Protein AF-A0AAW3D558-F1 (afdb_monomer_lite)

Secondary structure (DSSP, 8-state):
--------SPEEEETT-SGGG-EEEETTEEE-PPPP-EEEEESSHHHHHHHHHTTS-B----TTHHHHHT----PPTTEEEE-----------TT-S-HHHHHHHHHHHHHHHIIIII--

Structure (mmCIF, N/CA/C/O backbone):
data_AF-A0AAW3D558-F1
#
_entry.id   AF-A0AAW3D558-F1
#
loop_
_atom_site.group_PDB
_atom_site.id
_atom_site.type_symbol
_atom_site.label_atom_id
_atom_site.label_alt_id
_atom_site.label_comp_id
_atom_site.label_asym_id
_atom_site.label_entity_id
_atom_site.label_seq_id
_atom_site.pdbx_PDB_ins_code
_atom_site.Cartn_x
_atom_site.Cartn_y
_atom_site.Cartn_z
_atom_site.occupancy
_atom_site.B_iso_or_equiv
_atom_site.auth_seq_id
_atom_site.auth_comp_id
_atom_site.auth_asym_id
_atom_site.auth_atom_id
_atom_site.pdbx_PDB_model_num
ATOM 1 N N . MET A 1 1 ? 2.162 0.707 34.127 1.00 32.81 1 MET A N 1
ATOM 2 C CA . MET A 1 1 ? 0.718 0.644 33.817 1.00 32.81 1 MET A CA 1
ATOM 3 C C . MET A 1 1 ? 0.558 -0.142 32.530 1.00 32.81 1 MET A C 1
ATOM 5 O O . MET A 1 1 ? 1.233 0.170 31.560 1.00 32.81 1 MET A O 1
ATOM 9 N N . ASN A 1 2 ? -0.240 -1.208 32.574 1.00 36.69 2 ASN A N 1
ATOM 10 C CA . ASN A 1 2 ? -0.468 -2.141 31.472 1.00 36.69 2 ASN A CA 1
ATOM 11 C C . ASN A 1 2 ? -1.276 -1.471 30.357 1.00 36.69 2 ASN A C 1
ATOM 13 O O . ASN A 1 2 ? -2.394 -1.032 30.609 1.00 36.69 2 ASN A O 1
ATOM 17 N N . GLN A 1 3 ? -0.764 -1.466 29.129 1.00 35.38 3 GLN A N 1
ATOM 18 C CA . GLN A 1 3 ? -1.577 -1.212 27.939 1.00 35.38 3 GLN A CA 1
ATOM 19 C C . GLN A 1 3 ? -1.385 -2.354 26.946 1.00 35.38 3 GLN A C 1
ATOM 21 O O . GLN A 1 3 ? -0.677 -2.254 25.951 1.00 35.38 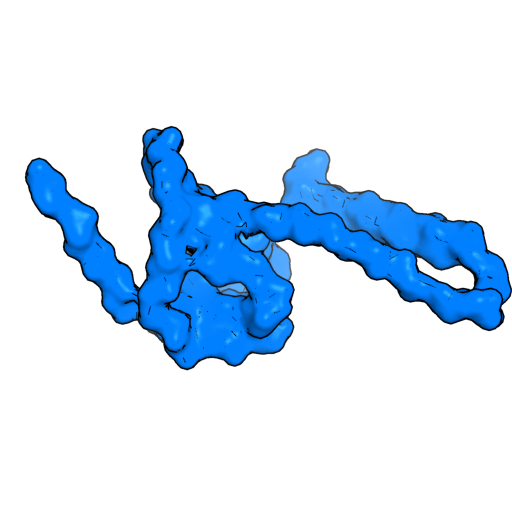3 GLN A O 1
ATOM 26 N N . THR A 1 4 ? -2.028 -3.482 27.235 1.00 38.25 4 THR A N 1
ATOM 27 C CA . THR A 1 4 ? -2.332 -4.480 26.210 1.00 38.25 4 THR A CA 1
ATOM 28 C C . THR A 1 4 ? -3.664 -4.074 25.590 1.00 38.25 4 THR A C 1
ATOM 30 O O . THR A 1 4 ? -4.723 -4.504 26.041 1.00 38.25 4 THR A O 1
ATOM 33 N N . ILE A 1 5 ? -3.626 -3.178 24.602 1.00 43.22 5 ILE A N 1
ATOM 34 C CA . ILE A 1 5 ? -4.810 -2.869 23.797 1.00 43.22 5 ILE A CA 1
ATOM 35 C C . ILE A 1 5 ? -5.017 -4.060 22.856 1.00 43.22 5 ILE A C 1
ATOM 37 O O . ILE A 1 5 ? -4.197 -4.345 21.983 1.00 43.22 5 ILE A O 1
ATOM 41 N N . TYR A 1 6 ? -6.082 -4.817 23.107 1.00 42.78 6 TYR A N 1
ATOM 42 C CA . TYR A 1 6 ? -6.503 -5.949 22.290 1.00 42.78 6 TYR A CA 1
ATOM 43 C C . TYR A 1 6 ? -6.988 -5.446 20.926 1.00 42.78 6 TYR A C 1
ATOM 45 O O . TYR A 1 6 ? -8.116 -4.974 20.796 1.00 42.78 6 TYR A O 1
ATOM 53 N N . TYR A 1 7 ? -6.168 -5.598 19.888 1.00 52.41 7 TYR A N 1
ATOM 54 C CA . TYR A 1 7 ? -6.622 -5.479 18.503 1.00 52.41 7 TYR A CA 1
ATOM 55 C C . TYR A 1 7 ? -7.425 -6.738 18.131 1.00 52.41 7 TYR A C 1
ATOM 57 O O . TYR A 1 7 ? -6.907 -7.692 17.555 1.00 52.41 7 TYR A O 1
ATOM 65 N N . ASN A 1 8 ? -8.702 -6.780 18.519 1.00 64.06 8 ASN A N 1
ATOM 66 C CA . ASN A 1 8 ? -9.628 -7.842 18.098 1.00 64.06 8 ASN A CA 1
ATOM 67 C C . ASN A 1 8 ? -10.243 -7.575 16.712 1.00 64.06 8 ASN A C 1
ATOM 69 O O . ASN A 1 8 ? -11.052 -8.365 16.228 1.00 64.06 8 ASN A O 1
ATOM 73 N N . VAL A 1 9 ? -9.868 -6.464 16.074 1.00 72.56 9 VAL A N 1
ATOM 74 C CA . VAL A 1 9 ? -10.259 -6.160 14.700 1.00 72.56 9 VAL A CA 1
ATOM 75 C C . VAL A 1 9 ? -9.441 -7.049 13.759 1.00 72.56 9 VAL A C 1
ATOM 77 O O . VAL A 1 9 ? -8.212 -7.048 13.857 1.00 72.56 9 VAL A O 1
ATOM 80 N N . PRO A 1 10 ? -10.082 -7.809 12.854 1.00 85.38 10 PRO A N 1
ATOM 81 C CA . PRO A 1 10 ? -9.366 -8.623 11.886 1.00 85.38 10 PRO A CA 1
ATOM 82 C C . PRO A 1 10 ? -8.471 -7.756 11.004 1.00 85.38 10 PRO A C 1
ATOM 84 O O . PRO A 1 10 ? -8.939 -6.757 10.457 1.00 85.38 10 PRO A O 1
ATOM 87 N N . PHE A 1 11 ? -7.212 -8.150 10.830 1.00 86.00 11 PHE A N 1
ATOM 88 C CA . PHE A 1 11 ? -6.313 -7.451 9.918 1.00 86.00 11 PHE A CA 1
ATOM 89 C C . PHE A 1 11 ? -6.389 -8.074 8.519 1.00 86.00 11 PHE A C 1
ATOM 91 O O . PHE A 1 11 ? -6.398 -9.304 8.366 1.00 86.00 11 PHE A O 1
ATOM 98 N N . ILE A 1 12 ? -6.493 -7.219 7.506 1.00 88.81 12 ILE A N 1
ATOM 99 C CA . ILE A 1 12 ? -6.578 -7.582 6.092 1.00 88.81 12 ILE A CA 1
ATOM 100 C C . ILE A 1 12 ? -5.250 -7.205 5.448 1.00 88.81 12 ILE A C 1
ATOM 102 O O . ILE A 1 12 ? -4.833 -6.050 5.519 1.00 88.81 12 ILE A O 1
ATOM 106 N N . ILE A 1 13 ? -4.603 -8.168 4.798 1.00 87.50 13 ILE A N 1
ATOM 107 C CA . ILE A 1 13 ? -3.291 -7.972 4.172 1.00 87.50 13 ILE A CA 1
ATOM 108 C C . ILE A 1 13 ? -3.310 -8.362 2.704 1.00 87.50 13 ILE A C 1
ATOM 110 O O . ILE A 1 13 ? -4.068 -9.242 2.288 1.00 87.50 13 ILE A O 1
ATOM 114 N N . ARG A 1 14 ? -2.431 -7.737 1.920 1.00 85.38 14 ARG A N 1
ATOM 115 C CA . ARG A 1 14 ? -2.180 -8.149 0.539 1.00 85.38 14 ARG A CA 1
ATOM 116 C C . ARG A 1 14 ? -1.118 -9.247 0.522 1.00 85.38 14 ARG A C 1
ATOM 118 O O . ARG A 1 14 ? -0.122 -9.156 1.241 1.00 85.38 14 ARG A O 1
ATOM 125 N N . ARG A 1 15 ? -1.318 -10.287 -0.284 1.00 82.44 15 ARG A N 1
ATOM 126 C CA . ARG A 1 15 ? -0.497 -11.508 -0.305 1.00 82.44 15 ARG A CA 1
ATOM 127 C C . ARG A 1 15 ? 1.002 -11.244 -0.469 1.00 82.44 15 ARG A C 1
ATOM 129 O O . ARG A 1 15 ? 1.804 -11.902 0.185 1.00 82.44 15 ARG A O 1
ATOM 136 N N . ASP A 1 16 ? 1.359 -10.294 -1.325 1.00 74.62 16 ASP A N 1
ATOM 137 C CA . ASP A 1 16 ? 2.728 -9.911 -1.695 1.00 74.62 16 ASP A CA 1
ATOM 138 C C . ASP A 1 16 ? 3.229 -8.642 -0.975 1.00 74.62 16 ASP A C 1
ATOM 140 O O . ASP A 1 16 ? 4.268 -8.086 -1.347 1.00 74.62 16 ASP A O 1
ATOM 144 N N . SER A 1 17 ? 2.486 -8.145 0.017 1.00 70.19 17 SER A N 1
ATOM 145 C CA . SER A 1 17 ? 2.878 -6.953 0.772 1.00 70.19 17 SER A CA 1
ATOM 146 C C . SER A 1 17 ? 3.885 -7.268 1.874 1.00 70.19 17 SER A C 1
ATOM 148 O O . SER A 1 17 ? 3.901 -8.357 2.452 1.00 70.19 17 SER A O 1
ATOM 150 N N . SER A 1 18 ? 4.704 -6.271 2.210 1.00 64.94 18 SER A N 1
ATOM 151 C CA . SER A 1 18 ? 5.544 -6.273 3.409 1.00 64.94 18 SER A CA 1
ATOM 152 C C . SER A 1 18 ? 4.763 -5.912 4.683 1.00 64.94 18 SER A C 1
ATOM 154 O O . SER A 1 18 ? 5.379 -5.734 5.734 1.00 64.94 18 SER A O 1
ATOM 156 N N . ASP A 1 19 ? 3.422 -5.892 4.624 1.00 65.12 19 ASP A N 1
ATOM 157 C CA . ASP A 1 19 ? 2.516 -5.539 5.729 1.00 65.12 19 ASP A CA 1
ATOM 158 C C . ASP A 1 19 ? 2.693 -6.466 6.954 1.00 65.12 19 ASP A C 1
ATOM 160 O O . ASP A 1 19 ? 2.243 -6.154 8.047 1.00 65.12 19 ASP A O 1
ATOM 164 N N . TYR A 1 20 ? 3.385 -7.602 6.829 1.00 63.97 20 TYR A N 1
ATOM 165 C CA . TYR A 1 20 ? 3.715 -8.480 7.961 1.00 63.97 20 TYR A CA 1
ATOM 166 C C . TYR A 1 20 ? 4.712 -7.865 8.959 1.00 63.97 20 TYR A C 1
ATOM 168 O O . TYR A 1 20 ? 4.721 -8.261 10.124 1.00 63.97 20 TYR A O 1
ATOM 176 N N . ASN A 1 21 ? 5.536 -6.912 8.513 1.00 63.75 21 ASN A N 1
ATOM 177 C CA . ASN A 1 21 ? 6.560 -6.236 9.313 1.00 63.75 21 ASN A CA 1
ATOM 178 C C . ASN A 1 21 ? 6.280 -4.730 9.361 1.00 63.75 21 ASN A C 1
ATOM 180 O O . ASN A 1 21 ? 7.101 -3.922 8.926 1.00 63.75 21 ASN A O 1
ATOM 184 N N . LEU A 1 22 ? 5.093 -4.355 9.839 1.00 68.31 22 LEU A N 1
ATOM 185 C CA . LEU A 1 22 ? 4.717 -2.950 9.951 1.00 68.31 22 LEU A CA 1
ATOM 186 C C . LEU A 1 22 ? 5.433 -2.294 11.127 1.00 68.31 22 LEU A C 1
ATOM 188 O O . LEU A 1 22 ? 5.290 -2.699 12.282 1.00 68.31 22 LEU A O 1
ATOM 192 N N . THR A 1 23 ? 6.144 -1.222 10.813 1.00 70.62 23 THR A N 1
ATOM 193 C CA . THR A 1 23 ? 6.464 -0.183 11.780 1.00 70.62 23 THR A CA 1
ATOM 194 C C . THR A 1 23 ? 5.264 0.746 11.860 1.00 70.62 23 THR A C 1
ATOM 196 O O . THR A 1 23 ? 4.920 1.375 10.866 1.00 70.62 23 THR A O 1
ATOM 199 N N . ILE A 1 24 ? 4.636 0.833 13.024 1.00 75.25 24 ILE A N 1
ATOM 200 C CA . ILE A 1 24 ? 3.528 1.731 13.337 1.00 75.25 24 ILE A CA 1
ATOM 201 C C . ILE A 1 24 ? 4.066 2.871 14.200 1.00 75.25 24 ILE A C 1
ATOM 203 O O . ILE A 1 24 ? 4.579 2.636 15.290 1.00 75.25 24 ILE A O 1
ATOM 207 N N . ASN A 1 25 ? 3.924 4.104 13.737 1.00 75.38 25 ASN A N 1
ATOM 208 C CA . ASN A 1 25 ? 4.213 5.300 14.514 1.00 75.38 25 ASN A CA 1
ATOM 209 C C . ASN A 1 25 ? 2.902 5.821 15.110 1.00 75.38 25 ASN A C 1
ATOM 211 O O . ASN A 1 25 ? 1.966 6.079 14.358 1.00 75.38 25 ASN A O 1
ATOM 215 N N . ILE A 1 26 ? 2.840 5.976 16.434 1.00 77.56 26 ILE A N 1
ATOM 216 C CA . ILE A 1 26 ? 1.702 6.555 17.165 1.00 77.56 26 ILE A CA 1
ATOM 217 C C . ILE A 1 26 ? 2.208 7.775 17.930 1.00 77.56 26 ILE A C 1
ATOM 219 O O . ILE A 1 26 ? 3.030 7.629 18.837 1.00 77.56 26 ILE A O 1
ATOM 223 N N . ASP A 1 27 ? 1.756 8.973 17.558 1.00 76.31 27 ASP A N 1
ATOM 224 C CA . ASP A 1 27 ? 2.132 10.239 18.215 1.00 76.31 27 ASP A CA 1
ATOM 225 C C . ASP A 1 27 ? 3.658 10.416 18.385 1.00 76.31 27 ASP A C 1
ATOM 227 O O . ASP A 1 27 ? 4.155 10.872 19.415 1.00 76.31 27 ASP A O 1
ATOM 231 N N . GLY A 1 28 ? 4.425 9.995 17.374 1.00 73.31 28 GLY A N 1
ATOM 232 C CA . GLY A 1 28 ? 5.892 10.051 17.370 1.00 73.31 28 GLY A CA 1
ATOM 233 C C . GLY A 1 28 ? 6.599 8.882 18.069 1.00 73.31 28 GLY A C 1
ATOM 234 O O . GLY A 1 28 ? 7.825 8.816 18.033 1.00 73.31 28 GLY A O 1
ATOM 235 N N . ASN A 1 29 ? 5.863 7.937 18.660 1.00 75.69 29 ASN A N 1
ATOM 236 C CA . ASN A 1 29 ? 6.422 6.710 19.227 1.00 75.69 29 ASN A CA 1
ATOM 237 C C . ASN A 1 29 ? 6.354 5.564 18.220 1.00 75.69 29 ASN A C 1
ATOM 239 O O . ASN A 1 29 ? 5.282 5.221 17.723 1.00 75.69 29 ASN A O 1
ATOM 243 N N . GLN A 1 30 ? 7.498 4.937 17.962 1.00 77.06 30 GLN A N 1
ATOM 244 C CA . GLN A 1 30 ? 7.611 3.828 17.024 1.00 77.06 30 GLN A CA 1
ATOM 245 C C . GLN A 1 30 ? 7.314 2.490 17.713 1.00 77.06 30 GLN A C 1
ATOM 247 O O . GLN A 1 30 ? 7.885 2.162 18.754 1.00 77.06 30 GLN A O 1
ATOM 252 N N . LEU A 1 31 ? 6.443 1.691 17.103 1.00 75.06 31 LEU A N 1
ATOM 253 C CA . LEU A 1 31 ? 6.075 0.349 17.532 1.00 75.06 31 LEU A CA 1
ATOM 254 C C . LEU A 1 31 ? 6.162 -0.603 16.341 1.00 75.06 31 LEU A C 1
ATOM 256 O O . LEU A 1 31 ? 5.602 -0.340 15.288 1.00 75.06 31 LEU A O 1
ATOM 260 N N . THR A 1 32 ? 6.785 -1.762 16.515 1.00 68.94 32 THR A N 1
ATOM 261 C CA . THR A 1 32 ? 6.783 -2.845 15.514 1.00 68.94 32 THR A CA 1
ATOM 262 C C . THR A 1 32 ? 6.043 -4.060 16.067 1.00 68.94 32 THR A C 1
ATOM 264 O O . THR A 1 32 ? 6.677 -5.056 16.435 1.00 68.94 32 THR A O 1
ATOM 267 N N . PRO A 1 33 ? 4.709 -3.988 16.238 1.00 66.69 33 PRO A N 1
ATOM 268 C CA . PRO A 1 33 ? 3.957 -5.117 16.753 1.00 66.69 33 PRO A CA 1
ATOM 269 C C . PRO A 1 33 ? 3.900 -6.228 15.704 1.00 66.69 33 PRO A C 1
ATOM 271 O O . PRO A 1 33 ? 3.664 -5.983 14.524 1.00 66.69 33 PRO A O 1
ATOM 274 N N . SER A 1 34 ? 4.032 -7.481 16.138 1.00 65.81 34 SER A N 1
ATOM 275 C CA . SER A 1 34 ? 3.633 -8.605 15.292 1.00 65.81 34 SER A CA 1
ATOM 276 C C . SER A 1 34 ? 2.130 -8.503 15.036 1.00 65.81 34 SER A C 1
ATOM 278 O O . SER A 1 34 ? 1.353 -8.489 15.997 1.00 65.81 34 SER A O 1
ATOM 280 N N . LEU A 1 35 ? 1.713 -8.434 13.768 1.00 67.31 35 LEU A N 1
ATOM 281 C CA . LEU A 1 35 ? 0.295 -8.463 13.416 1.00 67.31 35 LEU A CA 1
ATOM 282 C C . LEU A 1 35 ? -0.343 -9.743 13.966 1.00 67.31 35 LEU A C 1
ATOM 284 O O . LEU A 1 35 ? 0.004 -10.858 13.574 1.00 67.31 35 LEU A O 1
ATOM 288 N N . LYS A 1 36 ? -1.291 -9.579 14.887 1.00 64.75 36 LYS A N 1
ATOM 289 C CA . LYS A 1 36 ? -2.137 -10.661 15.398 1.00 64.75 36 LYS A CA 1
ATOM 290 C C . LYS A 1 36 ? -3.484 -10.595 14.669 1.00 64.75 36 LYS A C 1
ATOM 292 O O . LYS A 1 36 ? -3.927 -9.516 14.299 1.00 64.75 36 LYS A O 1
ATOM 297 N N . HIS A 1 37 ? -4.128 -11.745 14.464 1.00 75.88 37 HIS A N 1
ATOM 298 C CA . HIS A 1 37 ? -5.479 -11.855 13.880 1.00 75.88 37 HIS A CA 1
ATOM 299 C C . HIS A 1 37 ? -5.613 -11.459 12.393 1.00 75.88 37 HIS A C 1
ATOM 301 O O . HIS A 1 37 ? -6.573 -10.795 11.996 1.00 75.88 37 HIS A O 1
ATOM 307 N N . ILE A 1 38 ? -4.693 -11.929 11.544 1.00 81.69 38 ILE A N 1
ATOM 308 C CA . ILE A 1 38 ? -4.870 -11.887 10.083 1.00 81.69 38 ILE A CA 1
ATOM 309 C C . ILE A 1 38 ? -6.034 -12.814 9.704 1.00 81.69 38 ILE A C 1
ATOM 311 O O . ILE A 1 38 ? -5.957 -14.023 9.924 1.00 81.69 38 ILE A O 1
ATOM 315 N N . ARG A 1 39 ? -7.112 -12.258 9.139 1.00 83.00 39 ARG A N 1
ATOM 316 C CA . ARG A 1 39 ? -8.315 -13.028 8.749 1.00 83.00 39 ARG A CA 1
ATOM 317 C C . ARG A 1 39 ? -8.509 -13.121 7.244 1.00 83.00 39 ARG A C 1
ATOM 319 O O . ARG A 1 39 ? -9.075 -14.099 6.766 1.00 83.00 39 ARG A O 1
ATOM 326 N N . TYR A 1 40 ? -8.049 -12.112 6.513 1.00 84.50 40 TYR A N 1
ATOM 327 C CA . TYR A 1 40 ? -8.210 -12.031 5.069 1.00 84.50 40 TYR A CA 1
ATOM 328 C C . TYR A 1 40 ? -6.860 -11.726 4.424 1.00 84.50 40 TYR A C 1
ATOM 330 O O . TYR A 1 40 ? -6.188 -10.763 4.793 1.00 84.50 40 TYR A O 1
ATOM 338 N N . ILE A 1 41 ? -6.491 -12.558 3.453 1.00 87.94 41 ILE A N 1
ATOM 339 C CA . ILE A 1 41 ? -5.342 -12.355 2.573 1.00 87.94 41 ILE A CA 1
ATOM 340 C C . ILE A 1 41 ? -5.918 -12.138 1.176 1.00 87.94 41 ILE A C 1
ATOM 342 O O . ILE A 1 41 ? -6.637 -13.001 0.674 1.00 87.94 41 ILE A O 1
ATOM 346 N N . VAL A 1 42 ? -5.650 -10.979 0.583 1.00 88.56 42 VAL A N 1
ATOM 347 C CA . VAL A 1 42 ? -6.180 -10.583 -0.731 1.00 88.56 42 VAL A CA 1
ATOM 348 C C . VAL A 1 42 ? -5.065 -10.424 -1.760 1.00 88.56 42 VAL A C 1
ATOM 350 O O . VAL A 1 42 ? -3.901 -10.255 -1.403 1.00 88.56 42 VAL A O 1
ATOM 353 N N . GLU A 1 43 ? -5.418 -10.466 -3.043 1.00 86.44 43 GLU A N 1
ATOM 354 C CA . GLU A 1 43 ? -4.450 -10.341 -4.143 1.00 86.44 43 GLU A CA 1
ATOM 355 C C . GLU A 1 43 ? -4.080 -8.880 -4.452 1.00 86.44 43 GLU A C 1
ATOM 357 O O . GLU A 1 43 ? -2.968 -8.613 -4.896 1.00 86.44 43 GLU A O 1
ATOM 362 N N . ASP A 1 44 ? -4.975 -7.921 -4.189 1.00 84.75 44 ASP A N 1
ATOM 363 C CA . ASP A 1 44 ? -4.758 -6.505 -4.505 1.00 84.75 44 ASP A CA 1
ATOM 364 C C . ASP A 1 44 ? -5.347 -5.545 -3.452 1.00 84.75 44 ASP A C 1
ATOM 366 O O . ASP A 1 44 ? -6.196 -5.910 -2.629 1.00 84.75 44 ASP A O 1
ATOM 370 N N . ASP A 1 45 ? -4.883 -4.290 -3.478 1.00 82.12 45 ASP A N 1
ATOM 371 C CA . ASP A 1 45 ? -5.313 -3.252 -2.533 1.00 82.12 45 ASP A CA 1
ATOM 372 C C . ASP A 1 45 ? -6.751 -2.766 -2.778 1.00 82.12 45 ASP A C 1
ATOM 374 O O . ASP A 1 45 ? -7.380 -2.249 -1.856 1.00 82.12 45 ASP A O 1
ATOM 378 N N . ILE A 1 46 ? -7.318 -2.981 -3.972 1.00 85.50 46 ILE A N 1
ATOM 379 C CA . ILE A 1 46 ? -8.709 -2.612 -4.280 1.00 85.50 46 ILE A CA 1
ATOM 380 C C . ILE A 1 46 ? -9.662 -3.507 -3.485 1.00 85.50 46 ILE A C 1
ATOM 382 O O . ILE A 1 46 ? -10.592 -3.023 -2.834 1.00 85.50 46 ILE A O 1
ATOM 386 N N . HIS A 1 47 ? -9.431 -4.819 -3.502 1.00 88.44 47 HIS A N 1
ATOM 387 C CA . HIS A 1 47 ? -10.185 -5.771 -2.694 1.00 88.44 47 HIS A CA 1
ATOM 388 C C . HIS A 1 47 ? -9.958 -5.530 -1.202 1.00 88.44 47 HIS A C 1
ATOM 390 O O . HIS A 1 47 ? -10.926 -5.564 -0.439 1.00 88.44 47 HIS A O 1
ATOM 396 N N . LYS A 1 48 ? -8.719 -5.220 -0.790 1.00 89.31 48 LYS A N 1
ATOM 397 C CA . LYS A 1 48 ? -8.404 -4.840 0.597 1.00 89.31 48 LYS A CA 1
ATOM 398 C C . LYS A 1 48 ? -9.275 -3.669 1.052 1.00 89.31 48 LYS A C 1
ATOM 400 O O . LYS A 1 48 ? -9.989 -3.784 2.046 1.00 89.31 48 LYS A O 1
ATOM 405 N N . ALA A 1 49 ? -9.277 -2.582 0.285 1.00 87.81 49 ALA A N 1
ATOM 406 C CA . ALA A 1 49 ? -9.989 -1.359 0.626 1.00 87.81 49 ALA A CA 1
ATOM 407 C C . ALA A 1 49 ? -11.518 -1.551 0.650 1.00 87.81 49 ALA A C 1
ATOM 409 O O . ALA A 1 49 ? -12.174 -1.084 1.576 1.00 87.81 49 ALA A O 1
ATOM 410 N N . LYS A 1 50 ? -12.088 -2.337 -0.276 1.00 88.62 50 LYS A N 1
ATOM 411 C CA . LYS A 1 50 ? -13.522 -2.698 -0.262 1.00 88.62 50 LYS A CA 1
ATOM 412 C C . LYS A 1 50 ? -13.938 -3.509 0.968 1.00 88.62 50 LYS A C 1
ATOM 414 O O . LYS A 1 50 ? -15.068 -3.386 1.434 1.00 88.62 50 LYS A O 1
ATOM 419 N N . LEU A 1 51 ? -13.072 -4.390 1.474 1.00 89.75 51 LEU A N 1
ATOM 420 C CA . LEU A 1 51 ? -13.353 -5.149 2.698 1.00 89.75 51 LEU A CA 1
ATOM 421 C C . LEU A 1 51 ? -13.299 -4.244 3.938 1.00 89.75 51 LEU A C 1
ATOM 423 O O . LEU A 1 51 ? -14.141 -4.390 4.825 1.00 89.75 51 LEU A O 1
ATOM 427 N N . ILE A 1 52 ? -12.354 -3.298 3.973 1.00 89.88 52 ILE A N 1
ATOM 428 C CA . ILE A 1 52 ? -12.244 -2.280 5.031 1.00 89.88 52 ILE A CA 1
ATOM 429 C C . ILE A 1 52 ? -13.483 -1.375 5.034 1.00 89.88 52 ILE A C 1
ATOM 431 O O . ILE A 1 52 ? -14.106 -1.208 6.077 1.00 89.88 52 ILE A O 1
ATOM 435 N N . GLU A 1 53 ? -13.901 -0.867 3.871 1.00 88.56 53 GLU A N 1
ATOM 436 C CA . GLU A 1 53 ? -15.102 -0.029 3.724 1.00 88.56 53 GLU A CA 1
ATOM 437 C C . GLU A 1 53 ? -16.376 -0.738 4.220 1.00 88.56 53 GLU A C 1
ATOM 439 O O . GLU A 1 53 ? -17.252 -0.124 4.824 1.00 88.56 53 GLU A O 1
ATOM 444 N N . LYS A 1 54 ? -16.461 -2.062 4.041 1.00 90.12 54 LYS A N 1
ATOM 445 C CA . LYS A 1 54 ? -17.561 -2.897 4.557 1.00 90.12 54 LYS A CA 1
ATOM 446 C C . LYS A 1 54 ? -17.467 -3.208 6.057 1.00 90.12 54 LYS A C 1
ATOM 448 O O . LYS A 1 54 ? -18.287 -3.974 6.561 1.00 90.12 54 LYS A O 1
ATOM 453 N N . GLY A 1 55 ? -16.467 -2.683 6.764 1.00 87.69 55 GLY A N 1
ATOM 454 C CA . GLY A 1 55 ? -16.257 -2.918 8.194 1.00 87.69 55 GLY A CA 1
ATOM 455 C C . GLY A 1 55 ? -15.794 -4.337 8.540 1.00 87.69 55 GLY A C 1
ATOM 456 O O . GLY A 1 55 ? -15.963 -4.778 9.675 1.00 87.69 55 GLY A O 1
ATOM 457 N N . LEU A 1 56 ? -15.230 -5.085 7.582 1.00 88.75 56 LEU A N 1
ATOM 458 C CA . LEU A 1 56 ? -14.818 -6.481 7.798 1.00 88.75 56 LEU A CA 1
ATOM 459 C C . LEU A 1 56 ? -13.430 -6.621 8.441 1.00 88.75 56 LEU A C 1
ATOM 461 O O . LEU A 1 56 ? -13.040 -7.731 8.818 1.00 88.75 56 LEU A O 1
ATOM 465 N N . GLY A 1 57 ? -12.693 -5.520 8.577 1.00 87.69 57 GLY A N 1
ATOM 466 C CA . GLY A 1 57 ? -11.379 -5.483 9.200 1.00 87.69 57 GLY A CA 1
ATOM 467 C C . GLY A 1 57 ? -10.684 -4.135 9.027 1.00 87.69 57 GLY A C 1
ATOM 468 O O . GLY A 1 57 ? -11.252 -3.201 8.466 1.00 87.69 57 GLY A O 1
ATOM 469 N N . ALA A 1 58 ? -9.444 -4.066 9.498 1.00 87.00 58 ALA A N 1
ATOM 470 C CA . ALA A 1 58 ? -8.532 -2.946 9.291 1.00 87.00 58 ALA A CA 1
ATOM 471 C C . ALA A 1 58 ? -7.349 -3.385 8.418 1.00 87.00 58 ALA A C 1
ATOM 473 O O . ALA A 1 58 ? -7.061 -4.576 8.299 1.00 87.00 58 ALA A O 1
ATOM 474 N N . GLY A 1 59 ? -6.651 -2.431 7.815 1.00 85.38 59 GLY A N 1
ATOM 475 C CA . GLY A 1 59 ? -5.457 -2.698 7.023 1.00 85.38 59 GLY A CA 1
ATOM 476 C C . GLY A 1 59 ? -4.727 -1.408 6.683 1.00 85.38 59 GLY A C 1
ATOM 477 O O . GLY A 1 59 ? -5.285 -0.321 6.815 1.00 85.38 59 GLY A O 1
ATOM 478 N N . CYS A 1 60 ? -3.482 -1.534 6.239 1.00 83.06 60 CYS A N 1
ATOM 479 C CA . CYS A 1 60 ? -2.690 -0.402 5.771 1.00 83.06 60 CYS A CA 1
ATOM 480 C C . CYS A 1 60 ? -2.894 -0.205 4.271 1.00 83.06 60 CYS A C 1
ATOM 482 O O . CYS A 1 60 ? -2.876 -1.169 3.508 1.00 83.06 60 CYS A O 1
ATOM 484 N N . LEU A 1 61 ? -3.059 1.036 3.832 1.00 79.88 61 LEU A N 1
ATOM 485 C CA . LEU A 1 61 ? -3.036 1.411 2.421 1.00 79.88 61 LEU A CA 1
ATOM 486 C C . LEU A 1 61 ? -1.902 2.410 2.203 1.00 79.88 61 LEU A C 1
ATOM 488 O O . LEU A 1 61 ? -1.460 3.074 3.139 1.00 79.88 61 LEU A O 1
ATOM 492 N N . VAL A 1 62 ? -1.422 2.505 0.965 1.00 73.81 62 VAL A N 1
ATOM 493 C CA . VAL A 1 62 ? -0.483 3.567 0.585 1.00 73.81 62 VAL A CA 1
ATOM 494 C C . VAL A 1 62 ? -1.183 4.914 0.787 1.00 73.81 62 VAL A C 1
ATOM 496 O O . VAL A 1 62 ? -2.367 5.033 0.491 1.00 73.81 62 VAL A O 1
ATOM 499 N N . ASN A 1 63 ? -0.479 5.931 1.288 1.00 66.25 63 ASN A N 1
ATOM 500 C CA . ASN A 1 63 ? -1.076 7.256 1.492 1.00 66.25 63 ASN A CA 1
ATOM 501 C C . ASN A 1 63 ? -1.808 7.753 0.231 1.00 66.25 63 ASN A C 1
ATOM 503 O O . ASN A 1 63 ? -1.297 7.590 -0.879 1.00 66.25 63 ASN A O 1
ATOM 507 N N . LYS A 1 64 ? -2.965 8.404 0.423 1.00 64.06 64 LYS A N 1
ATOM 508 C CA . LYS A 1 64 ? -3.833 8.968 -0.627 1.00 64.06 64 LYS A CA 1
ATOM 509 C C . LYS A 1 64 ? -4.564 7.937 -1.502 1.00 64.06 64 LYS A C 1
ATOM 511 O O . LYS A 1 64 ? -5.231 8.333 -2.460 1.00 64.06 64 LYS A O 1
ATOM 516 N N . TYR A 1 65 ? -4.497 6.636 -1.199 1.00 68.19 65 TYR A N 1
ATOM 517 C CA . TYR A 1 65 ? -5.251 5.609 -1.941 1.00 68.19 65 TYR A CA 1
ATOM 518 C C . TYR A 1 65 ? -6.772 5.783 -1.846 1.00 68.19 65 TYR A C 1
ATOM 520 O O . TYR A 1 65 ? -7.496 5.425 -2.774 1.00 68.19 65 TYR A O 1
ATOM 528 N N . GLU A 1 66 ? -7.258 6.347 -0.743 1.00 62.09 66 GLU A N 1
ATOM 529 C CA . GLU A 1 66 ? -8.662 6.675 -0.503 1.00 62.09 66 GLU A CA 1
ATOM 530 C C . GLU A 1 66 ? -9.234 7.589 -1.597 1.00 62.09 66 GLU A C 1
ATOM 532 O O . GLU A 1 66 ? -10.351 7.370 -2.070 1.00 62.09 66 GLU A O 1
ATOM 537 N N . HIS A 1 67 ? -8.431 8.540 -2.086 1.00 61.94 67 HIS A N 1
ATOM 538 C CA . HIS A 1 67 ? -8.815 9.460 -3.156 1.00 61.94 67 HIS A CA 1
ATOM 539 C C . HIS A 1 67 ? -8.840 8.789 -4.531 1.00 61.94 67 HIS A C 1
ATOM 541 O O . HIS A 1 67 ? -9.652 9.151 -5.378 1.00 61.94 67 HIS A O 1
ATOM 547 N N . ILE A 1 68 ? -7.973 7.797 -4.752 1.00 63.94 68 ILE A N 1
ATOM 548 C CA . ILE A 1 68 ? -7.877 7.074 -6.028 1.00 63.94 68 ILE A CA 1
ATOM 549 C C . ILE A 1 68 ? -9.092 6.161 -6.223 1.00 63.94 68 ILE A C 1
ATOM 551 O O . ILE A 1 68 ? -9.585 6.008 -7.339 1.00 63.94 68 ILE A O 1
ATOM 555 N N . LEU A 1 69 ? -9.585 5.554 -5.143 1.00 68.06 69 LEU A N 1
ATOM 556 C CA . LEU A 1 69 ? -10.665 4.568 -5.204 1.00 68.06 69 LEU A CA 1
ATOM 557 C C . LEU A 1 69 ? -12.052 5.141 -4.873 1.00 68.06 69 LEU A C 1
ATOM 559 O O . LEU A 1 69 ? -13.039 4.422 -5.023 1.00 68.06 69 LEU A O 1
ATOM 563 N N . ASN A 1 70 ? -12.131 6.416 -4.473 1.00 72.50 70 ASN A N 1
ATOM 564 C CA . ASN A 1 70 ? -13.368 7.116 -4.110 1.00 72.50 70 ASN A CA 1
ATOM 565 C C . ASN A 1 70 ? -14.181 6.361 -3.035 1.00 72.50 70 ASN A C 1
ATOM 567 O O . ASN A 1 70 ? -15.398 6.210 -3.146 1.00 72.50 70 ASN A O 1
ATOM 571 N N . LEU A 1 71 ? -13.476 5.827 -2.033 1.00 73.75 71 LEU A N 1
ATOM 572 C CA . LEU A 1 71 ? -14.033 4.977 -0.977 1.00 73.75 71 LEU A CA 1
ATOM 573 C C . LEU A 1 71 ? -14.327 5.788 0.284 1.00 73.75 71 LEU A C 1
ATOM 575 O O . LEU A 1 71 ? -13.590 6.713 0.623 1.00 73.75 71 LEU A O 1
ATOM 579 N N . ASN A 1 72 ? -15.356 5.389 1.030 1.00 81.50 72 ASN A N 1
ATOM 580 C CA . ASN A 1 72 ? -15.706 6.010 2.307 1.00 81.50 72 ASN A CA 1
ATOM 581 C C . ASN A 1 72 ? -14.907 5.391 3.469 1.00 81.50 72 ASN A C 1
ATOM 583 O O . ASN A 1 72 ? -15.462 4.749 4.363 1.00 81.50 72 ASN A O 1
ATOM 587 N N . ILE A 1 73 ? -13.585 5.551 3.427 1.00 79.56 73 ILE A N 1
ATOM 588 C CA . ILE A 1 73 ? -12.654 5.100 4.467 1.00 79.56 73 ILE A CA 1
ATOM 589 C C . ILE A 1 73 ? -11.905 6.304 5.037 1.00 79.56 73 ILE A C 1
ATOM 591 O O . ILE A 1 73 ? -11.557 7.226 4.304 1.00 79.56 73 ILE A O 1
ATOM 595 N N . LEU A 1 74 ? -11.667 6.301 6.348 1.00 80.25 74 LEU A N 1
ATOM 596 C CA . LEU A 1 74 ? -10.986 7.394 7.040 1.00 80.25 74 LEU A CA 1
ATOM 597 C C . LEU A 1 74 ? -9.633 6.914 7.583 1.00 80.25 74 LEU A C 1
ATOM 599 O O . LEU A 1 74 ? -9.586 5.846 8.203 1.00 80.25 74 LEU A O 1
ATOM 603 N N . PRO A 1 75 ? -8.542 7.676 7.379 1.00 78.44 75 PRO A N 1
ATOM 604 C CA . PRO A 1 75 ? -7.281 7.399 8.051 1.00 78.44 75 PRO A CA 1
ATOM 605 C C . PRO A 1 75 ? -7.431 7.615 9.562 1.00 78.44 75 PRO A C 1
ATOM 607 O O . PRO A 1 75 ? -8.214 8.455 10.008 1.00 78.44 75 PRO A O 1
ATOM 610 N N . ILE A 1 76 ? -6.668 6.865 10.358 1.00 79.44 76 ILE A N 1
ATOM 611 C CA . ILE A 1 76 ? -6.609 7.087 11.806 1.00 79.44 76 ILE A CA 1
ATOM 612 C C . ILE A 1 76 ? -5.582 8.189 12.073 1.00 79.44 76 ILE A C 1
ATOM 614 O O . ILE A 1 76 ? -4.398 8.020 11.779 1.00 79.44 76 ILE A O 1
ATOM 618 N N . GLU A 1 77 ? -6.033 9.317 12.621 1.00 76.06 77 GLU A N 1
ATOM 619 C CA . GLU A 1 77 ? -5.155 10.436 12.975 1.00 76.06 77 GLU A CA 1
ATOM 620 C C . GLU A 1 77 ? -4.061 10.006 13.964 1.00 76.06 77 GLU A C 1
ATOM 622 O O . GLU A 1 77 ? -4.291 9.193 14.858 1.00 76.06 77 GLU A O 1
ATOM 627 N N . GLY A 1 78 ? -2.851 10.543 13.784 1.00 68.19 78 GLY A N 1
ATOM 628 C CA . GLY A 1 78 ? -1.701 10.247 14.647 1.00 68.19 78 GLY A CA 1
ATOM 629 C C . GLY A 1 78 ? -1.061 8.872 14.428 1.00 68.19 78 GLY A C 1
ATOM 630 O O . GLY A 1 78 ? -0.006 8.615 15.010 1.00 68.19 78 GLY A O 1
ATOM 631 N N . ILE A 1 79 ? -1.638 8.016 13.570 1.00 75.12 79 ILE A N 1
ATOM 632 C CA . ILE A 1 79 ? -1.103 6.692 13.239 1.00 75.12 79 ILE A CA 1
ATOM 633 C C . ILE A 1 79 ? -0.590 6.669 11.800 1.00 75.12 79 ILE A C 1
ATOM 635 O O . ILE A 1 79 ? -1.354 6.806 10.847 1.00 75.12 79 ILE A O 1
ATOM 639 N N . THR A 1 80 ? 0.708 6.433 11.629 1.00 73.75 80 THR A N 1
ATOM 640 C CA . THR A 1 80 ? 1.309 6.177 10.311 1.00 73.75 80 THR A CA 1
ATOM 641 C C . THR A 1 80 ? 2.050 4.854 10.316 1.00 73.75 80 THR A C 1
ATOM 643 O O . THR A 1 80 ? 2.454 4.363 11.369 1.00 73.75 80 THR A O 1
ATOM 646 N N . THR A 1 81 ? 2.219 4.250 9.141 1.00 68.12 81 THR A N 1
ATOM 647 C CA . THR A 1 81 ? 3.008 3.025 9.020 1.00 68.12 81 THR A CA 1
ATOM 648 C C . THR A 1 81 ? 4.079 3.148 7.958 1.00 68.12 81 THR A C 1
ATOM 650 O O . THR A 1 81 ? 3.793 3.573 6.840 1.00 68.12 81 THR A O 1
ATOM 653 N N . GLU A 1 82 ? 5.291 2.716 8.283 1.00 65.88 82 GLU A N 1
ATOM 654 C CA . GLU A 1 82 ? 6.371 2.569 7.314 1.00 65.88 82 GLU A CA 1
ATOM 655 C C . GLU A 1 82 ? 6.410 1.118 6.841 1.00 65.88 82 GLU A C 1
ATOM 657 O O . GLU A 1 82 ? 6.707 0.196 7.605 1.00 65.88 82 GLU A O 1
ATOM 662 N N . THR A 1 83 ? 6.107 0.901 5.565 1.00 59.56 83 THR A N 1
ATOM 663 C CA . THR A 1 83 ? 6.425 -0.360 4.896 1.00 59.56 83 THR A CA 1
ATOM 664 C C . THR A 1 83 ? 7.876 -0.320 4.444 1.00 59.56 83 THR A C 1
ATOM 666 O O . THR A 1 83 ? 8.271 0.596 3.721 1.00 59.56 83 THR A O 1
ATOM 669 N N . LEU A 1 84 ? 8.662 -1.333 4.814 1.00 55.22 84 LEU A N 1
ATOM 670 C CA . LEU A 1 84 ? 9.997 -1.529 4.252 1.00 55.22 84 LEU A CA 1
ATOM 671 C C . LEU A 1 84 ? 9.880 -1.620 2.726 1.00 55.22 84 LEU A C 1
ATOM 673 O O . LEU A 1 84 ? 9.266 -2.554 2.196 1.00 55.22 84 LEU A O 1
ATOM 677 N N . VAL A 1 85 ? 10.469 -0.646 2.029 1.00 55.97 85 VAL A N 1
ATOM 678 C CA . VAL A 1 85 ? 10.656 -0.707 0.580 1.00 55.97 85 VAL A CA 1
ATOM 679 C C . VAL A 1 85 ? 11.684 -1.803 0.331 1.00 55.97 85 VAL A C 1
ATOM 681 O O . VAL A 1 85 ? 12.880 -1.610 0.532 1.00 55.97 85 VAL A O 1
ATOM 684 N N . GLN A 1 86 ? 11.216 -2.991 -0.042 1.00 53.12 86 GLN A N 1
ATOM 685 C CA . GLN A 1 86 ? 12.115 -4.041 -0.499 1.00 53.12 86 GLN A CA 1
ATOM 686 C C . GLN A 1 86 ? 12.696 -3.618 -1.846 1.00 53.12 86 GLN A C 1
ATOM 688 O O . GLN A 1 86 ? 11.949 -3.309 -2.776 1.00 53.12 86 GLN A O 1
ATOM 693 N N . GLU A 1 87 ? 14.022 -3.611 -1.952 1.00 53.34 87 GLU A N 1
ATOM 694 C CA . GLU A 1 87 ? 14.696 -3.440 -3.233 1.00 53.34 87 GLU A CA 1
ATOM 695 C C . GLU A 1 87 ? 14.282 -4.592 -4.160 1.00 53.34 87 GLU A C 1
ATOM 697 O O . GLU A 1 87 ? 14.423 -5.770 -3.821 1.00 53.34 87 GLU A O 1
ATOM 702 N N . ARG A 1 88 ? 13.696 -4.257 -5.313 1.00 63.72 88 ARG A N 1
ATOM 703 C CA . ARG A 1 88 ? 13.240 -5.233 -6.309 1.00 63.72 88 ARG A CA 1
ATOM 704 C C . ARG A 1 88 ? 14.071 -5.085 -7.577 1.00 63.72 88 ARG A C 1
ATOM 706 O O . ARG A 1 88 ? 14.189 -3.991 -8.124 1.00 63.72 88 ARG A O 1
ATOM 713 N N . THR A 1 89 ? 14.590 -6.200 -8.083 1.00 72.81 89 THR A N 1
ATOM 714 C CA . THR A 1 89 ? 15.335 -6.229 -9.347 1.00 72.81 89 THR A CA 1
ATOM 715 C C . THR A 1 89 ? 14.379 -6.346 -10.528 1.00 72.81 89 THR A C 1
ATOM 717 O O . THR A 1 89 ? 13.649 -7.330 -10.653 1.00 72.81 89 THR A O 1
ATOM 720 N N . VAL A 1 90 ? 14.419 -5.375 -11.440 1.00 75.25 90 VAL A N 1
ATOM 721 C CA . VAL A 1 90 ? 13.732 -5.475 -12.734 1.00 75.25 90 VAL A CA 1
ATOM 722 C C . VAL A 1 90 ? 14.536 -6.398 -13.649 1.00 75.25 90 VAL A C 1
ATOM 724 O O . VAL A 1 90 ? 15.680 -6.101 -13.992 1.00 75.25 90 VAL A O 1
ATOM 727 N N . ILE A 1 91 ? 13.938 -7.515 -14.059 1.00 78.19 91 ILE A N 1
ATOM 728 C CA . ILE A 1 91 ? 14.545 -8.475 -14.989 1.00 78.19 91 ILE A CA 1
ATOM 729 C C . ILE A 1 91 ? 13.855 -8.411 -16.353 1.00 78.19 91 ILE A C 1
ATOM 731 O O . ILE A 1 91 ? 12.636 -8.298 -16.446 1.00 78.19 91 ILE A O 1
ATOM 735 N N . VAL A 1 92 ? 14.642 -8.494 -17.426 1.00 81.38 92 VAL A N 1
ATOM 736 C CA . VAL A 1 92 ? 14.147 -8.538 -18.809 1.00 81.38 92 VAL A CA 1
ATOM 737 C C . VAL A 1 92 ? 14.833 -9.666 -19.574 1.00 81.38 92 VAL A C 1
ATOM 739 O O . VAL A 1 92 ? 15.994 -9.989 -19.313 1.00 81.38 92 VAL A O 1
ATOM 742 N N . SER A 1 93 ? 14.128 -10.274 -20.533 1.00 83.00 93 SER A N 1
ATOM 743 C CA . SER A 1 93 ? 14.696 -11.330 -21.381 1.00 83.00 93 SER A CA 1
ATOM 744 C C . SER A 1 93 ? 15.910 -10.825 -22.163 1.00 83.00 93 SER A C 1
ATOM 746 O O . SER A 1 93 ? 15.895 -9.726 -22.719 1.00 83.00 93 SER A O 1
ATOM 748 N N . LYS A 1 94 ? 16.952 -11.657 -22.288 1.00 82.94 94 LYS A N 1
ATOM 749 C CA . LYS A 1 94 ? 18.136 -11.341 -23.109 1.00 82.94 94 LYS A CA 1
ATOM 750 C C . LYS A 1 94 ? 17.818 -11.168 -24.601 1.00 82.94 94 LYS A C 1
ATOM 752 O O . LYS A 1 94 ? 18.619 -10.572 -25.310 1.00 82.94 94 LYS A O 1
ATOM 757 N N . HIS A 1 95 ? 16.673 -11.683 -25.049 1.00 88.50 95 HIS A N 1
ATOM 758 C CA . HIS A 1 95 ? 16.211 -11.641 -26.439 1.00 88.50 95 HIS A CA 1
ATOM 759 C C . HIS A 1 95 ? 15.373 -10.398 -26.769 1.00 88.50 95 HIS A C 1
ATOM 761 O O . HIS A 1 95 ? 14.963 -10.231 -27.911 1.00 88.50 95 HIS A O 1
ATOM 767 N N . LEU A 1 96 ? 15.098 -9.532 -25.787 1.00 81.31 96 LEU A N 1
ATOM 768 C CA . LEU A 1 96 ? 14.436 -8.257 -26.045 1.00 81.31 96 LEU A CA 1
ATOM 769 C C . LEU A 1 96 ? 15.399 -7.306 -26.755 1.00 81.31 96 LEU A C 1
ATOM 771 O O . LEU A 1 96 ? 16.382 -6.833 -26.176 1.00 81.31 96 LEU A O 1
ATOM 775 N N . GLU A 1 97 ? 15.083 -7.004 -28.008 1.00 80.62 97 GLU A N 1
ATOM 776 C CA . GLU A 1 97 ? 15.719 -5.917 -28.739 1.00 80.62 97 GLU A CA 1
ATOM 777 C C . GLU A 1 97 ? 15.287 -4.561 -28.151 1.00 80.62 97 GLU A C 1
ATOM 779 O O . GLU A 1 97 ? 14.168 -4.399 -27.666 1.00 80.62 97 GLU A O 1
ATOM 784 N N . ASN A 1 98 ? 16.172 -3.560 -28.195 1.00 81.31 98 ASN A N 1
ATOM 785 C CA . ASN A 1 98 ? 15.910 -2.184 -27.738 1.00 81.31 98 ASN A CA 1
ATOM 786 C C . ASN A 1 98 ? 15.635 -1.994 -26.231 1.00 81.31 98 ASN A C 1
ATOM 788 O O . ASN A 1 98 ? 14.718 -1.268 -25.840 1.00 81.31 98 ASN A O 1
ATOM 792 N N . LYS A 1 99 ? 16.509 -2.533 -25.369 1.00 82.00 99 LYS A N 1
ATOM 793 C CA . LYS A 1 99 ? 16.503 -2.301 -23.905 1.00 82.00 99 LYS A CA 1
ATOM 794 C C . LYS A 1 99 ? 16.358 -0.820 -23.506 1.00 82.00 99 LYS A C 1
ATOM 796 O O . LYS A 1 99 ? 15.703 -0.516 -22.515 1.00 82.00 99 LYS A O 1
ATOM 801 N N . THR A 1 100 ? 16.895 0.109 -24.298 1.00 83.44 100 THR A N 1
ATOM 802 C CA . THR A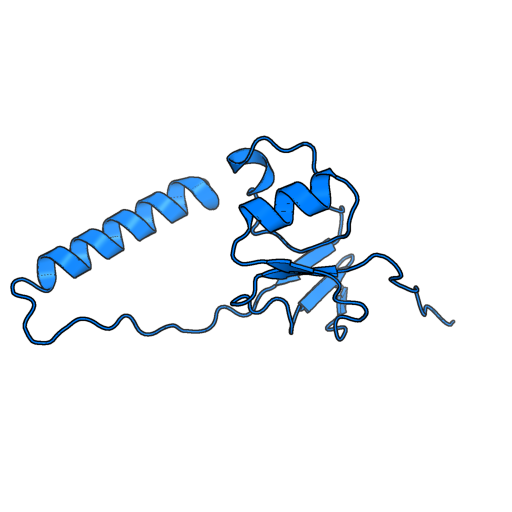 1 100 ? 16.780 1.561 -24.071 1.00 83.44 100 THR A CA 1
ATOM 803 C C . THR A 1 100 ? 15.331 2.060 -24.069 1.00 83.44 100 THR A C 1
ATOM 805 O O . THR A 1 100 ? 14.986 2.914 -23.255 1.00 83.44 100 THR A O 1
ATOM 808 N N . LYS A 1 101 ? 14.460 1.517 -24.934 1.00 84.19 101 LYS A N 1
ATOM 809 C CA . LYS A 1 101 ? 13.034 1.890 -24.966 1.00 84.19 101 LYS A CA 1
ATOM 810 C C . LYS A 1 101 ? 12.305 1.420 -23.708 1.00 84.19 101 LYS A C 1
ATOM 812 O O . LYS A 1 101 ? 11.490 2.164 -23.180 1.00 84.19 101 LYS A O 1
ATOM 817 N N . LEU A 1 102 ? 12.648 0.234 -23.196 1.00 83.12 102 LEU A N 1
ATOM 818 C CA . LEU A 1 102 ? 12.099 -0.281 -21.937 1.00 83.12 102 LEU A CA 1
ATOM 819 C C . LEU A 1 102 ? 12.515 0.579 -20.743 1.00 83.12 102 LEU A C 1
ATOM 821 O O . LEU A 1 102 ? 11.675 0.927 -19.924 1.00 83.12 102 LEU A O 1
ATOM 825 N N . VAL A 1 103 ? 13.790 0.972 -20.664 1.00 83.12 103 VAL A N 1
ATOM 826 C CA . VAL A 1 103 ? 14.262 1.875 -19.600 1.00 83.12 103 VAL A CA 1
ATOM 827 C C . VAL 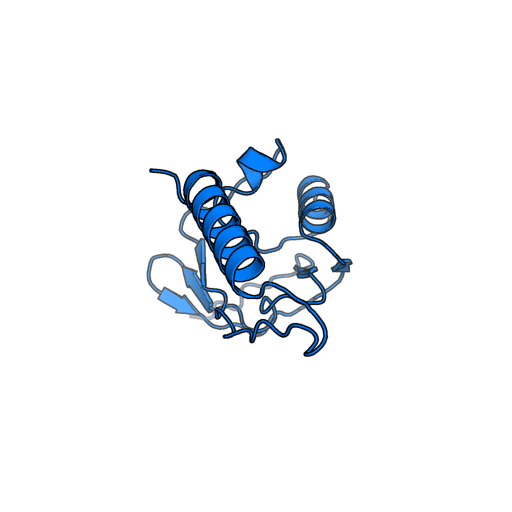A 1 103 ? 13.519 3.209 -19.647 1.00 83.12 103 VAL A C 1
ATOM 829 O O . VAL A 1 103 ? 13.106 3.708 -18.604 1.00 83.12 103 VAL A O 1
ATOM 832 N N . LYS A 1 104 ? 13.325 3.776 -20.845 1.00 87.62 104 LYS A N 1
ATOM 833 C CA . LYS A 1 104 ? 12.553 5.011 -21.016 1.00 87.62 104 LYS A CA 1
ATOM 834 C C . LYS A 1 104 ? 11.104 4.836 -20.544 1.00 87.62 104 LYS A C 1
ATOM 836 O O . LYS A 1 104 ? 10.655 5.635 -19.735 1.00 87.62 104 LYS A O 1
ATOM 841 N N . PHE A 1 105 ? 10.439 3.758 -20.958 1.00 86.75 105 PHE A N 1
ATOM 842 C CA . PHE A 1 105 ? 9.081 3.429 -20.518 1.00 86.75 105 PHE A CA 1
ATOM 843 C C . PHE A 1 105 ? 8.973 3.329 -18.988 1.00 86.75 105 PHE A C 1
ATOM 845 O O . PHE A 1 105 ? 8.118 3.973 -18.391 1.00 86.75 105 PHE A O 1
ATOM 852 N N . PHE A 1 106 ? 9.870 2.588 -18.325 1.00 84.56 106 PHE A N 1
ATOM 853 C CA . PHE A 1 106 ? 9.839 2.471 -16.862 1.00 84.56 106 PHE A CA 1
ATOM 854 C C . PHE A 1 106 ? 10.067 3.812 -16.152 1.00 84.56 106 PHE A C 1
ATOM 856 O O . PHE A 1 106 ? 9.462 4.048 -15.110 1.00 84.56 106 PHE A O 1
ATOM 863 N N . ARG A 1 107 ? 10.909 4.696 -16.705 1.00 84.06 107 ARG A N 1
ATOM 864 C CA . ARG A 1 107 ? 11.104 6.050 -16.160 1.00 84.06 107 ARG A CA 1
ATOM 865 C C . ARG A 1 107 ? 9.847 6.901 -16.289 1.00 84.06 107 ARG A C 1
ATOM 867 O O . ARG A 1 107 ? 9.451 7.511 -15.308 1.00 84.06 107 ARG A O 1
ATOM 874 N N . GLU A 1 108 ? 9.212 6.891 -17.457 1.00 88.12 108 GLU A N 1
ATOM 875 C CA . GLU A 1 108 ? 7.969 7.634 -17.698 1.00 88.12 108 GLU A CA 1
ATOM 876 C C . GLU A 1 108 ? 6.851 7.162 -16.757 1.00 88.12 108 GLU A C 1
ATOM 878 O O . GLU A 1 108 ? 6.189 7.981 -16.129 1.00 88.12 108 GLU A O 1
ATOM 883 N N . GLN A 1 109 ? 6.699 5.846 -16.574 1.00 80.50 109 GLN A N 1
ATOM 884 C CA . GLN A 1 109 ? 5.720 5.281 -15.636 1.00 80.50 109 GLN A CA 1
ATOM 885 C C . GLN A 1 109 ? 6.029 5.624 -14.171 1.00 80.50 109 GLN A C 1
ATOM 887 O O . GLN A 1 109 ? 5.116 5.883 -13.388 1.00 80.50 109 GLN A O 1
ATOM 892 N N . ALA A 1 110 ? 7.308 5.650 -13.785 1.00 78.19 110 ALA A N 1
ATOM 893 C CA . ALA A 1 110 ? 7.705 6.062 -12.442 1.00 78.19 110 ALA A CA 1
ATOM 894 C C . ALA A 1 110 ? 7.415 7.552 -12.191 1.00 78.19 110 ALA A C 1
ATOM 896 O O . ALA A 1 110 ? 6.912 7.902 -11.126 1.00 78.19 110 ALA A O 1
ATOM 897 N N . GLU A 1 111 ? 7.700 8.422 -13.163 1.00 77.69 111 GLU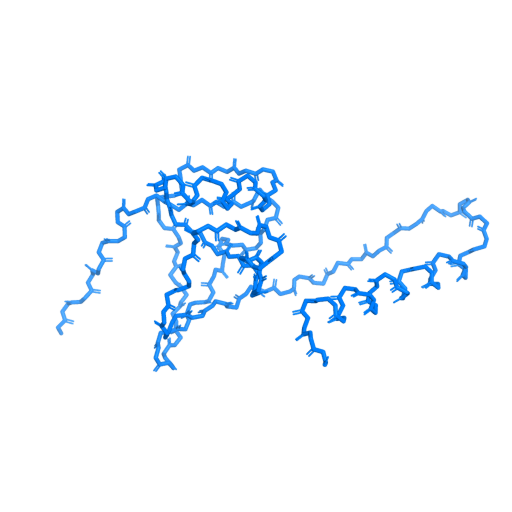 A N 1
ATOM 898 C CA . GLU A 1 111 ? 7.384 9.853 -13.085 1.00 77.69 111 GLU A CA 1
ATOM 899 C C . GLU A 1 111 ? 5.873 10.098 -12.992 1.00 77.69 111 GLU A C 1
ATOM 901 O O . GLU A 1 111 ? 5.433 10.871 -12.142 1.00 77.69 111 GLU A O 1
ATOM 906 N N . GLU A 1 112 ? 5.077 9.405 -13.810 1.00 75.00 112 GLU A N 1
ATOM 907 C CA . GLU A 1 112 ? 3.613 9.461 -13.767 1.00 75.00 112 GLU A CA 1
ATOM 908 C C . GLU A 1 112 ? 3.086 9.053 -12.384 1.00 75.00 112 GLU A C 1
ATOM 910 O O . GLU A 1 112 ? 2.352 9.815 -11.755 1.00 75.00 112 GLU A O 1
ATOM 915 N N . TYR A 1 113 ? 3.554 7.922 -11.847 1.00 67.69 113 TYR A N 1
ATOM 916 C CA . TYR A 1 113 ? 3.182 7.458 -10.509 1.00 67.69 113 TYR A CA 1
ATOM 917 C C . TYR A 1 113 ? 3.545 8.463 -9.406 1.00 67.69 113 TYR A C 1
ATOM 919 O O . TYR A 1 113 ? 2.723 8.744 -8.533 1.00 67.69 113 TYR A O 1
ATOM 927 N N . ILE A 1 114 ? 4.758 9.030 -9.436 1.00 68.69 114 ILE A N 1
ATOM 928 C CA . ILE A 1 114 ? 5.189 10.044 -8.459 1.00 68.69 114 ILE A CA 1
ATOM 929 C C . ILE A 1 114 ? 4.262 11.261 -8.519 1.00 68.69 114 ILE A C 1
ATOM 931 O O . ILE A 1 114 ? 3.828 11.748 -7.476 1.00 68.69 114 ILE A O 1
ATOM 935 N N . ASN A 1 115 ? 3.919 11.730 -9.718 1.00 68.81 115 ASN A N 1
ATOM 936 C CA . ASN A 1 115 ? 3.042 12.885 -9.884 1.00 68.81 115 ASN 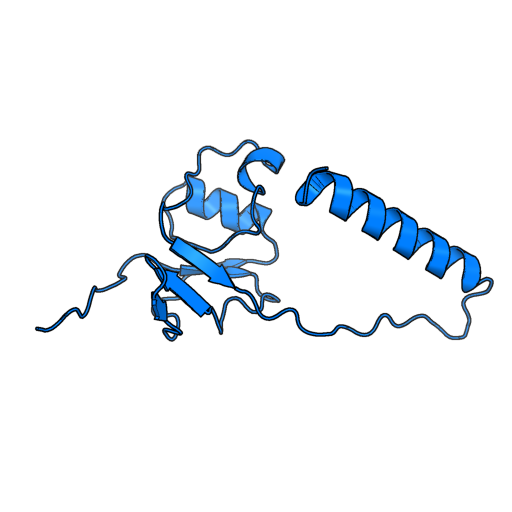A CA 1
ATOM 937 C C . ASN A 1 115 ? 1.617 12.604 -9.386 1.00 68.81 115 ASN A C 1
ATOM 939 O O . ASN A 1 115 ? 1.026 13.463 -8.736 1.00 68.81 115 ASN A O 1
ATOM 943 N N . THR A 1 116 ? 1.082 11.404 -9.627 1.00 63.66 116 THR A N 1
ATOM 944 C CA . THR A 1 116 ? -0.270 11.023 -9.191 1.00 63.66 116 THR A CA 1
ATOM 945 C C . THR A 1 116 ? -0.362 10.758 -7.687 1.00 63.66 116 THR A C 1
ATOM 947 O O . THR A 1 116 ? -1.335 11.163 -7.056 1.00 63.66 116 THR A O 1
ATOM 950 N N . VAL A 1 117 ? 0.627 10.082 -7.094 1.00 55.12 117 VAL A N 1
ATOM 951 C CA . VAL A 1 117 ? 0.560 9.617 -5.696 1.00 55.12 117 VAL A CA 1
ATOM 952 C C . VAL A 1 117 ? 1.231 10.586 -4.732 1.00 55.12 117 VAL A C 1
ATOM 954 O O . VAL A 1 117 ? 0.687 10.886 -3.673 1.00 55.12 117 VAL A O 1
ATOM 957 N N . VAL A 1 118 ? 2.410 11.112 -5.061 1.00 59.72 118 VAL A N 1
ATOM 958 C CA . VAL A 1 118 ? 3.132 11.998 -4.135 1.00 59.72 118 VAL A CA 1
ATOM 959 C C . VAL A 1 118 ? 2.558 13.411 -4.195 1.00 59.72 118 VAL A C 1
ATOM 961 O O . VAL A 1 118 ? 2.433 14.039 -3.145 1.00 59.72 118 VAL A O 1
ATOM 964 N N . GLY A 1 119 ? 2.059 13.843 -5.356 1.00 47.66 119 GLY A N 1
ATOM 965 C CA . GLY A 1 119 ? 1.522 15.184 -5.574 1.00 47.66 119 GLY A CA 1
ATOM 966 C C . GLY A 1 119 ? 2.629 16.231 -5.468 1.00 47.66 119 GLY A C 1
ATOM 967 O O . GLY A 1 119 ? 3.131 16.507 -4.379 1.00 47.66 119 GLY A O 1
ATOM 968 N N 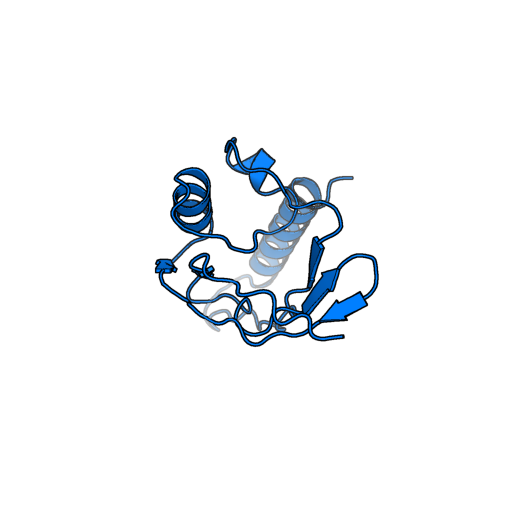. LYS A 1 120 ? 3.017 16.803 -6.604 1.00 43.34 120 LYS A N 1
ATOM 969 C CA . LYS A 1 120 ? 3.641 18.127 -6.622 1.00 43.34 120 LYS A CA 1
ATOM 970 C C . LYS A 1 120 ? 2.569 19.172 -6.863 1.00 43.34 120 LYS A C 1
ATOM 972 O O . LYS A 1 120 ? 1.665 18.879 -7.675 1.00 43.34 120 LYS A O 1
#

pLDDT: mean 73.72, std 13.21, range [32.81, 90.12]

Radius of gyration: 17.84 Å; chains: 1; bounding box: 36×31×63 Å

Sequence (120 aa):
MNQTIYYNVPFIIRRDSSDYNLTINIDGNQLTPSLKHIRYIVEDDIHKAKLIEKGLGAGCLVNKYEHILNLNILPIEGITTETLVQERTVIVSKHLENKTKLVKFFREQAEEYINTVVGK

Foldseek 3Di:
DDDPPDPPFAEEEEPPFLQQQKFKFAQNDTDGDRDDHHDYYHNDVLVVLVCVLVSNGDYDDQPPVCVVNVGPDDDDPRIDIDGPPPDDDDDDDPPDPPVVVVVVVVVVVVVVCCCVRVND

Organism: Francisella tularensis (NCBI:txid263)

=== Feature glossary ===
Legend for the data blocks above and below:

— What the protein is —

The amino-acid sequence is the protein's primary structure: the linear order of residues from the N-terminus to the C-terminus, written in one-letter code. Everything else here — the 3D coordinates, the secondary structure, the domain annotations — is ultimately a consequence of this string.

Functional annotations link the protein to curated databases. InterPro entries identify conserved domains and families by matching the sequence against member-database signatures (Pfam, PROSITE, CDD, …). Gene Ontology (GO) terms describe molecular function, biological process, and cellular component in a controlled vocabulary. CATH places the structure in a hierarchical fold classification (Class/Architecture/Topology/Homologous-superfamily). The organism is the source species.

— Where its atoms are —

Atomic coordinates in PDBx/mmCIF format — the same representation the Protein Data Bank distributes. Each line of the _atom_site loop places one backbone atom in Cartesian space (units: ångströms, origin: arbitrary).

The six renders are orthographic views along the three Cartesian axes in both directions. Representation (cartoon, sticks, or surface) and color scheme (sequence-rainbow or by-chain) vary across proteins so the training set covers all the common visualization conventions.

— Local backbone conformation —

Eight-state secondary structure (DSSP): H is the canonical α-helix, G the tighter 3₁₀-helix, I the wider π-helix; E/B are β-structure, T and S are turns and bends, and '-' is everything else. DSSP derives these from the pattern of main-chain N–H···O=C hydrogen bonds, not from the sequence.

Three-state secondary structure (P-SEA) collapses the eight DSSP classes into helix (a), strand (b), and coil (c). P-SEA assigns these from Cα geometry alone — distances and angles — without requiring backbone oxygens, so it works on any Cα trace.

φ (phi) and ψ (psi) are the two rotatable backbone dihedrals per residue: φ is the C(i-1)–N–Cα–C torsion, ψ is the N–Cα–C–N(i+1) torsion, both in degrees on (−180°, 180°]. α-helical residues cluster near (−60°, −45°); β-strand residues near (−120°, +130°). A Ramachandran plot is simply a scatter of (φ, ψ) for every residue.

— Global shape and packing —

The geometric summary reports three shape descriptors. Rg (radius of gyration) measures how spread out the Cα atoms are about their centre of mass; compact globular proteins have small Rg, elongated or unfolded ones large. Cα contacts (<8 Å, |i−j|>4) count long-range residue pairs in spatial proximity — high for tightly packed folds, near zero for rods or random coil. The bounding-box extents give the protein's footprint along x, y, z in Å.

SASA measures how much of the protein is reachable by solvent. It is computed by rolling a water-sized probe over the atomic surface and summing the exposed area (Å²). Per-residue SASA distinguishes core (buried, low SASA) from surface (exposed, high SASA) residues; total SASA is a whole-molecule size measure.

Plot images: a contact map (which residues are close in 3D, as an N×N binary image), a Ramachandran scatter (backbone torsion angles, revealing secondary-structure composition at a glance), and — for AlphaFold structures — a PAE heatmap (pairwise prediction confidence).

— Structural neighborhood —

A 3Di character summarizes, for each residue, the relative orientation of the Cα frame of its nearest spatial neighbor. Because it encodes fold topology rather than chemistry, 3Di alignments detect remote structural similarity that sequence alignment misses.

The Foldseek neighbor list gives the closest experimentally determined structures in the PDB, ranked by structural alignment. TM-score near 1 means near-identical fold; near 0.3 means only rough topology match. This is how one finds what a novel AlphaFold prediction most resembles in the solved-structure universe.

— Confidence and disorder —

For AlphaFold models, the B-factor field carries pLDDT — the model's own estimate of local accuracy on a 0–100 scale. Regions with pLDDT<50 should be treated as essentially unmodeled; they often correspond to intrinsically disordered segments.

Crystallographic B-factors measure how much each atom's electron density is smeared out, in Å². They rise in mobile loops and surface residues and fall in the buried interior. In AlphaFold models this column is repurposed to hold pLDDT instead.

Predicted Aligned Error (PAE) is an AlphaFold confidence matrix: entry (i, j) is the expected error in the position of residue j, in ångströms, when the prediction is superimposed on the true structure at residue i. Low PAE within a block of residues means that block is internally rigid and well-predicted; high PAE between two blocks means their relative placement is uncertain even if each block individually is confident.